Protein AF-A0A2I0JXP6-F1 (afdb_monomer)

Radius of gyration: 35.76 Å; Cα contacts (8 Å, |Δi|>4): 12; chains: 1; bounding box: 42×27×120 Å

pLDDT: mean 72.9, std 16.71, range [39.75, 96.38]

Sec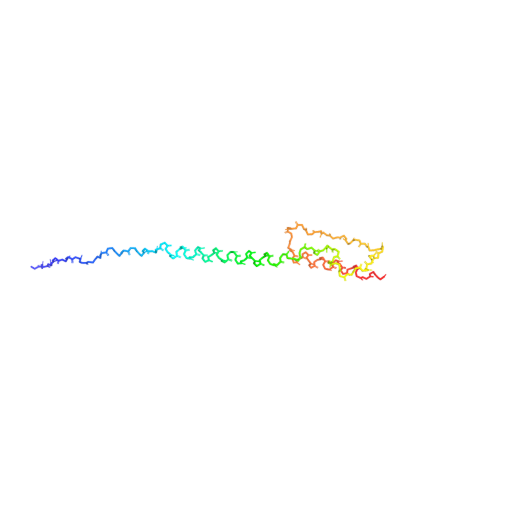ondary structure (DSSP, 8-state):
------------PPPPP----HHHHHHHHHHHHHHHHHHHHHHHHHGGG----GGGG-S-TT-PPPTT-PPP--PPP-SSS-HHHHHHHHHHHHHTTTT--

Mean predicted aligned error: 19.57 Å

Structure (mmCIF, N/CA/C/O backbone):
data_AF-A0A2I0JXP6-F1
#
_entry.id   AF-A0A2I0JXP6-F1
#
loop_
_atom_site.group_PDB
_atom_site.id
_atom_site.type_symbol
_atom_site.label_atom_id
_atom_site.label_alt_id
_atom_site.label_comp_id
_atom_site.label_asym_id
_atom_site.label_entity_id
_atom_site.label_seq_id
_atom_site.pdbx_PDB_ins_code
_atom_site.Cartn_x
_atom_site.Cartn_y
_atom_site.Cartn_z
_atom_site.occupancy
_atom_site.B_iso_or_equiv
_atom_site.auth_seq_id
_atom_site.auth_comp_id
_atom_site.auth_asym_id
_atom_site.auth_atom_id
_atom_site.pdbx_PDB_model_num
ATOM 1 N N . MET A 1 1 ? -2.721 -17.066 95.568 1.00 41.84 1 MET A N 1
ATOM 2 C CA . MET A 1 1 ? -2.455 -16.136 94.442 1.00 41.84 1 MET A CA 1
ATOM 3 C C . MET A 1 1 ? -2.053 -16.946 93.219 1.00 41.84 1 MET A C 1
ATOM 5 O O . MET A 1 1 ? -1.427 -17.975 93.465 1.00 41.84 1 MET A O 1
ATOM 9 N N . PRO A 1 2 ? -2.318 -16.518 91.963 1.00 48.78 2 PRO A N 1
ATOM 10 C CA . PRO A 1 2 ? -3.072 -15.344 91.445 1.00 48.78 2 PRO A CA 1
ATOM 11 C C . PRO A 1 2 ? -4.422 -15.772 90.783 1.00 48.78 2 PRO A C 1
ATOM 13 O O . PRO A 1 2 ? -4.607 -16.955 90.535 1.00 48.78 2 PRO A O 1
ATOM 16 N N . ILE A 1 3 ? -5.521 -15.000 90.724 1.00 44.38 3 ILE A N 1
ATOM 17 C CA . ILE A 1 3 ? -5.914 -13.783 89.958 1.00 44.38 3 ILE A CA 1
ATOM 18 C C . ILE A 1 3 ? -5.784 -13.915 88.428 1.00 44.38 3 ILE A C 1
ATOM 20 O O . ILE A 1 3 ? -4.661 -13.967 87.936 1.00 44.38 3 ILE A O 1
ATOM 24 N N . SER A 1 4 ? -6.910 -13.862 87.689 1.00 42.88 4 SER A N 1
ATOM 25 C CA . SER A 1 4 ? -7.144 -12.926 86.560 1.00 42.88 4 SER A CA 1
ATOM 26 C C . SER A 1 4 ? -8.588 -12.975 86.020 1.00 42.88 4 SER A C 1
ATOM 28 O O . SER A 1 4 ? -9.252 -14.005 86.052 1.00 42.88 4 SER A O 1
ATOM 30 N N . GLU A 1 5 ? -9.037 -11.796 85.598 1.00 54.06 5 GLU A N 1
ATOM 31 C CA . GLU A 1 5 ? -10.389 -11.266 85.377 1.00 54.06 5 GLU A CA 1
ATOM 32 C C . GLU A 1 5 ? -11.094 -11.630 84.047 1.00 54.06 5 GLU A C 1
ATOM 34 O O . GLU A 1 5 ? -10.482 -12.225 83.158 1.00 54.06 5 GLU A O 1
ATOM 39 N N . PRO A 1 6 ? -12.384 -11.241 83.891 1.00 55.38 6 PRO A N 1
ATOM 40 C CA . PRO A 1 6 ? -13.164 -11.421 82.670 1.00 55.38 6 PRO A CA 1
ATOM 41 C C . PRO A 1 6 ? -12.810 -10.356 81.621 1.00 55.38 6 PRO A C 1
ATOM 43 O O . PRO A 1 6 ? -12.959 -9.160 81.850 1.00 55.38 6 PRO A O 1
ATOM 46 N N . GLY A 1 7 ? -12.392 -10.791 80.434 1.00 40.22 7 GLY A N 1
ATOM 47 C CA . GLY A 1 7 ? -12.237 -9.923 79.270 1.00 40.22 7 GLY A CA 1
ATOM 48 C C . GLY A 1 7 ? -13.343 -10.185 78.257 1.00 40.22 7 GLY A C 1
ATOM 49 O O . GLY A 1 7 ? -13.189 -11.044 77.392 1.00 40.22 7 GLY A O 1
ATOM 50 N N . THR A 1 8 ? -14.451 -9.447 78.341 1.00 50.16 8 THR A N 1
ATOM 51 C CA . THR A 1 8 ? -15.360 -9.295 77.198 1.00 50.16 8 THR A CA 1
ATOM 52 C C . THR A 1 8 ? -14.570 -8.623 76.082 1.00 50.16 8 THR A C 1
ATOM 54 O O . THR A 1 8 ? -14.242 -7.439 76.165 1.00 50.16 8 THR A O 1
ATOM 57 N N . LEU A 1 9 ? -14.234 -9.392 75.048 1.00 39.75 9 LEU A N 1
ATOM 58 C CA . LEU A 1 9 ? -13.643 -8.880 73.821 1.00 39.75 9 LEU A CA 1
ATOM 59 C C . LEU A 1 9 ? -14.737 -8.114 73.070 1.00 39.75 9 LEU A C 1
ATOM 61 O O . LEU A 1 9 ? -15.512 -8.672 72.298 1.00 39.75 9 LEU A O 1
ATOM 65 N N . THR A 1 10 ? -14.839 -6.820 73.363 1.00 50.88 10 THR A N 1
ATOM 66 C CA . THR A 1 10 ? -15.459 -5.862 72.452 1.00 50.88 10 THR A CA 1
ATOM 67 C C . THR A 1 10 ? -14.718 -5.921 71.118 1.00 50.88 10 THR A C 1
ATOM 69 O O . THR A 1 10 ? -13.495 -6.063 71.106 1.00 50.88 10 THR A O 1
ATOM 72 N N . HIS A 1 11 ? -15.467 -5.675 70.037 1.00 53.16 11 HIS A N 1
ATOM 73 C CA . HIS A 1 11 ? -15.005 -5.366 68.678 1.00 53.16 11 HIS A CA 1
ATOM 74 C C . HIS A 1 11 ? -14.918 -6.624 67.790 1.00 53.16 11 HIS A C 1
ATOM 76 O O . HIS A 1 11 ? -14.097 -7.500 68.007 1.00 53.16 11 HIS A O 1
ATOM 82 N N . ILE A 1 12 ? -15.750 -6.802 66.761 1.00 43.19 12 ILE A N 1
ATOM 83 C CA . ILE A 1 12 ? -16.030 -5.875 65.656 1.00 43.19 12 ILE A CA 1
ATOM 84 C C . ILE A 1 12 ? -17.411 -6.219 65.066 1.00 43.19 12 ILE A C 1
ATOM 86 O O . ILE A 1 12 ? -17.675 -7.376 64.741 1.00 43.19 12 ILE A O 1
ATOM 90 N N . ALA A 1 13 ? -18.285 -5.221 64.898 1.00 57.06 13 ALA A N 1
ATOM 91 C CA . ALA A 1 13 ? -19.447 -5.352 64.020 1.00 57.06 13 ALA A CA 1
ATOM 92 C C . ALA A 1 13 ? -18.946 -5.583 62.583 1.00 57.06 13 ALA A C 1
ATOM 94 O O . ALA A 1 13 ? -18.034 -4.863 62.171 1.00 57.06 13 ALA A O 1
ATOM 95 N N . PRO A 1 14 ? -19.488 -6.542 61.810 1.00 56.78 14 PRO A N 1
ATOM 96 C CA . PRO A 1 14 ? -19.069 -6.723 60.427 1.00 56.78 14 PRO A CA 1
ATOM 97 C C . PRO A 1 14 ? -19.264 -5.399 59.687 1.00 56.78 14 PRO A C 1
ATOM 99 O O . PRO A 1 14 ? -20.379 -4.883 59.603 1.00 56.78 14 PRO A O 1
ATOM 102 N N . ALA A 1 15 ? -18.158 -4.826 59.209 1.00 56.69 15 ALA A N 1
ATOM 103 C CA . ALA A 1 15 ? -18.203 -3.674 58.332 1.00 56.69 15 ALA A CA 1
ATOM 104 C C . ALA A 1 15 ? -19.096 -4.050 57.146 1.00 56.69 15 ALA A C 1
ATOM 106 O O . ALA A 1 15 ? -18.825 -5.028 56.445 1.00 56.69 15 ALA A O 1
ATOM 107 N N . ALA A 1 16 ? -20.197 -3.317 56.986 1.00 59.19 16 ALA A N 1
ATOM 108 C CA . ALA A 1 16 ? -21.074 -3.466 55.842 1.00 59.19 16 ALA A CA 1
ATOM 109 C C . ALA A 1 16 ? -20.229 -3.365 54.565 1.00 59.19 16 ALA A C 1
ATOM 111 O O . ALA A 1 16 ? -19.410 -2.451 54.433 1.00 59.19 16 ALA A O 1
ATOM 112 N N . LEU A 1 17 ? -20.414 -4.326 53.653 1.00 57.69 17 LEU A N 1
ATOM 113 C CA . LEU A 1 17 ? -19.853 -4.255 52.308 1.00 57.69 17 LEU A CA 1
ATOM 114 C C . LEU A 1 17 ? -20.191 -2.875 51.720 1.00 57.69 17 LEU A C 1
ATOM 116 O O . LEU A 1 17 ? -21.356 -2.475 51.804 1.00 57.69 17 LEU A O 1
ATOM 120 N N . PRO A 1 18 ? -19.236 -2.153 51.109 1.00 57.78 18 PRO A N 1
ATOM 121 C CA . PRO A 1 18 ? -19.585 -0.998 50.308 1.00 57.78 18 PRO A CA 1
ATOM 122 C C . PRO A 1 18 ? -20.433 -1.504 49.144 1.00 57.78 18 PRO A C 1
ATOM 124 O O . PRO A 1 18 ? -19.936 -2.145 48.219 1.00 57.78 18 PRO A O 1
ATOM 127 N N . THR A 1 19 ? -21.736 -1.256 49.224 1.00 48.25 19 THR A N 1
ATOM 128 C CA . THR A 1 19 ? -22.652 -1.413 48.105 1.00 48.25 19 THR A CA 1
ATOM 129 C C . THR A 1 19 ? -22.225 -0.390 47.058 1.00 48.25 19 THR A C 1
ATOM 131 O O . THR A 1 19 ? -22.629 0.774 47.121 1.00 48.25 19 THR A O 1
ATOM 134 N N . ASN A 1 20 ? -21.369 -0.786 46.114 1.00 61.22 20 ASN A N 1
ATOM 135 C CA . ASN A 1 20 ? -21.215 -0.020 44.889 1.00 61.22 20 ASN A CA 1
ATOM 136 C C . ASN A 1 20 ? -22.583 -0.054 44.205 1.00 61.22 20 ASN A C 1
ATOM 138 O O . ASN A 1 20 ? -23.082 -1.088 43.765 1.00 61.22 20 ASN A O 1
ATOM 142 N N . SER A 1 21 ? -23.268 1.077 44.285 1.00 56.91 21 SER A N 1
ATOM 143 C CA . SER A 1 21 ? -24.653 1.188 43.863 1.00 56.91 21 SER A CA 1
ATOM 144 C C . SER A 1 21 ? -24.732 0.988 42.341 1.00 56.91 21 SER A C 1
ATOM 146 O O . SER A 1 21 ? -23.838 1.458 41.635 1.00 56.91 21 SER A O 1
ATOM 148 N N . PRO A 1 22 ? -25.799 0.360 41.806 1.00 57.59 22 PRO A N 1
ATOM 149 C CA . PRO A 1 22 ? -25.984 0.147 40.362 1.00 57.59 22 PRO A CA 1
ATOM 150 C C . PRO A 1 22 ? -25.877 1.430 39.523 1.00 57.59 22 PRO A C 1
ATOM 152 O O . PRO A 1 22 ? -25.551 1.368 38.343 1.00 57.59 22 PRO A O 1
ATOM 155 N N . LEU A 1 23 ? -26.098 2.583 40.160 1.00 54.28 23 LEU A N 1
ATOM 156 C CA . LEU A 1 23 ? -26.071 3.915 39.570 1.00 54.28 23 LEU A CA 1
ATOM 157 C C . LEU A 1 23 ? -24.720 4.281 38.927 1.00 54.28 23 LEU A C 1
ATOM 159 O O . LEU A 1 23 ? -24.712 4.865 37.850 1.00 54.28 23 LEU A O 1
ATOM 163 N N . GLU A 1 24 ? -23.580 3.917 39.531 1.00 54.66 24 GLU A N 1
ATOM 164 C CA . GLU A 1 24 ? -22.263 4.206 38.930 1.00 54.66 24 GLU A CA 1
ATOM 165 C C . GLU A 1 24 ? -22.005 3.345 37.683 1.00 54.66 24 GLU A C 1
ATOM 167 O O . GLU A 1 24 ? -21.495 3.843 36.6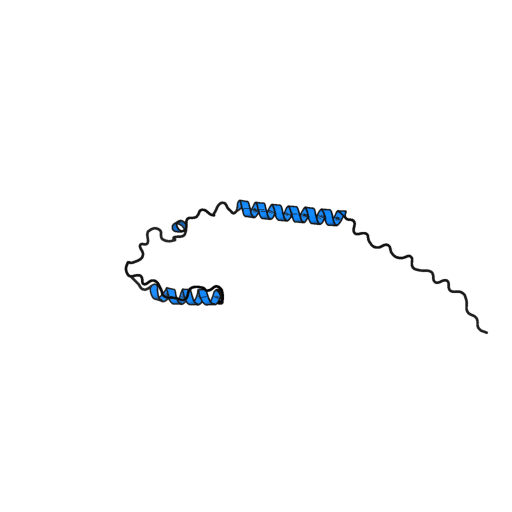78 1.00 54.66 24 GLU A O 1
ATOM 172 N N . ALA A 1 25 ? -22.420 2.073 37.706 1.00 60.97 25 ALA A N 1
ATOM 173 C CA . ALA A 1 25 ? -22.298 1.175 36.558 1.00 60.97 25 ALA A CA 1
ATOM 174 C C . ALA A 1 25 ? -23.211 1.608 35.399 1.00 60.97 25 ALA A C 1
ATOM 176 O O . ALA A 1 25 ? -22.779 1.601 34.249 1.00 60.97 25 ALA A O 1
ATOM 177 N N . GLU A 1 26 ? -24.441 2.042 35.690 1.00 60.19 26 GLU A N 1
ATOM 178 C CA . GLU A 1 26 ? -25.368 2.591 34.690 1.00 60.19 26 GLU A CA 1
ATOM 179 C C . GLU A 1 26 ? -24.757 3.804 33.976 1.00 60.19 26 GLU A C 1
ATOM 181 O O . GLU A 1 26 ? -24.756 3.870 32.746 1.00 60.19 26 GLU A O 1
ATOM 186 N N . THR A 1 27 ? -24.131 4.713 34.732 1.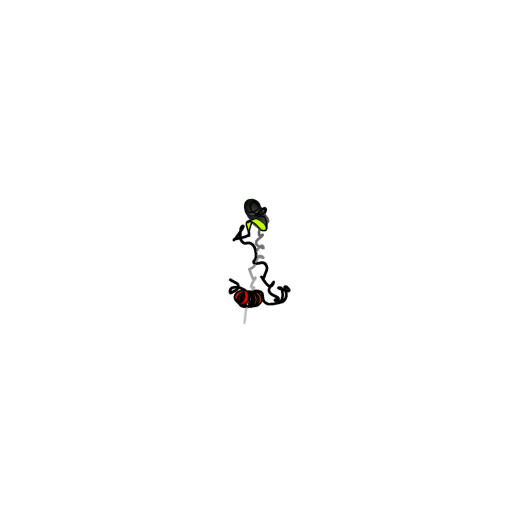00 77.50 27 THR A N 1
ATOM 187 C CA . THR A 1 27 ? -23.466 5.889 34.154 1.00 77.50 27 THR A CA 1
ATOM 188 C C . THR A 1 27 ? -22.212 5.550 33.342 1.00 77.50 27 THR A C 1
ATOM 190 O O . THR A 1 27 ? -21.966 6.205 32.329 1.00 77.50 27 THR A O 1
ATOM 193 N N . ASP A 1 28 ? -21.443 4.521 33.720 1.00 86.12 28 ASP A N 1
ATOM 194 C CA . ASP A 1 28 ? -20.309 4.029 32.920 1.00 86.12 28 ASP A CA 1
ATOM 195 C C . ASP A 1 28 ? -20.789 3.414 31.599 1.00 86.12 28 ASP A C 1
ATOM 197 O O . ASP A 1 28 ? -20.253 3.717 30.532 1.00 86.12 28 ASP A O 1
ATOM 201 N N . HIS A 1 29 ? -21.844 2.595 31.641 1.00 90.50 29 HIS A N 1
ATOM 202 C CA . HIS A 1 29 ? -22.426 1.989 30.445 1.00 90.50 29 HIS A CA 1
ATOM 203 C C . HIS A 1 29 ? -22.977 3.040 29.476 1.00 90.50 29 HIS A C 1
ATOM 205 O O . HIS A 1 29 ? -22.673 2.972 28.284 1.00 90.50 29 HIS A O 1
ATOM 211 N N . GLU A 1 30 ? -23.700 4.039 29.982 1.00 91.69 30 GLU A N 1
ATOM 212 C CA . GLU A 1 30 ? -24.212 5.180 29.215 1.00 91.69 30 GLU A CA 1
ATOM 213 C C . GLU A 1 30 ? -23.067 5.966 28.549 1.00 91.69 30 GLU A C 1
ATOM 215 O O . GLU A 1 30 ? -23.077 6.223 27.341 1.00 91.69 30 GLU A O 1
ATOM 220 N N . GLN A 1 31 ? -22.018 6.297 29.314 1.00 93.38 31 GLN A N 1
ATOM 221 C CA . GLN A 1 31 ? -20.846 7.010 28.797 1.00 93.38 31 GLN A CA 1
ATOM 222 C C . GLN A 1 31 ? -20.098 6.199 27.734 1.00 93.38 31 GLN A C 1
ATOM 224 O O . GLN A 1 31 ? -19.661 6.747 26.716 1.00 93.38 31 GLN A O 1
ATOM 229 N N . ARG A 1 32 ? -19.967 4.886 27.935 1.00 94.31 32 ARG A N 1
ATOM 230 C CA . ARG A 1 32 ? -19.342 3.976 26.969 1.00 94.31 32 ARG A CA 1
ATOM 231 C C . ARG A 1 32 ? -20.156 3.861 25.689 1.00 94.31 32 ARG A C 1
ATOM 233 O O . ARG A 1 32 ? -19.560 3.877 24.613 1.00 94.31 32 ARG A O 1
ATOM 240 N N . PHE A 1 33 ? -21.482 3.784 25.785 1.00 96.38 33 PHE A N 1
ATOM 241 C CA . PHE A 1 33 ? -22.357 3.732 24.615 1.00 96.38 33 PHE A CA 1
ATOM 242 C C . PHE A 1 33 ? -22.272 5.029 23.810 1.00 96.38 33 PHE A C 1
ATOM 244 O O . PHE A 1 33 ? -22.022 4.991 22.607 1.00 96.38 33 PHE A O 1
ATOM 251 N N . LYS A 1 34 ? -22.325 6.180 24.489 1.00 96.12 34 LYS A N 1
ATOM 252 C CA . LYS A 1 34 ? -22.161 7.501 23.869 1.00 96.12 34 LYS A CA 1
ATOM 253 C C . LYS A 1 34 ? -20.828 7.641 23.126 1.00 96.12 34 LYS A C 1
ATOM 255 O O . LYS A 1 34 ? -20.792 8.158 22.012 1.00 96.12 34 LYS A O 1
ATOM 260 N N . LYS A 1 35 ? -19.734 7.130 23.703 1.00 96.31 35 LYS A N 1
ATOM 261 C CA . LYS A 1 35 ? -18.415 7.113 23.049 1.00 96.31 35 LYS A CA 1
ATOM 262 C C . LYS A 1 35 ? -18.406 6.245 21.788 1.00 96.31 35 LYS A C 1
ATOM 264 O O . LYS A 1 35 ? -17.794 6.624 20.793 1.00 96.31 35 LYS A O 1
ATOM 269 N N . ILE A 1 36 ? -19.070 5.090 21.817 1.00 96.00 36 ILE A N 1
ATOM 270 C CA . ILE A 1 36 ? -19.190 4.212 20.645 1.00 96.00 36 ILE A CA 1
ATOM 271 C C . ILE A 1 36 ? -20.002 4.902 19.544 1.00 96.00 36 ILE A C 1
ATOM 273 O O . ILE A 1 36 ? -19.574 4.899 18.393 1.00 96.00 36 ILE A O 1
ATOM 277 N N . GLU A 1 37 ? -21.121 5.546 19.879 1.00 95.81 37 GLU A N 1
ATOM 278 C CA . GLU A 1 37 ? -21.925 6.302 18.911 1.00 95.81 37 GLU A CA 1
ATOM 279 C C . GLU A 1 37 ? -21.141 7.445 18.258 1.00 95.81 37 GLU A C 1
ATOM 281 O O . GLU A 1 37 ? -21.263 7.674 17.054 1.00 95.81 37 GLU A O 1
ATOM 286 N N . GLU A 1 38 ? -20.322 8.156 19.034 1.00 95.00 38 GLU A N 1
ATOM 287 C CA . GLU A 1 38 ? -19.465 9.227 18.524 1.00 95.00 38 GLU A CA 1
ATOM 288 C C . GLU A 1 38 ? -18.411 8.688 17.547 1.00 95.00 38 GLU A C 1
ATOM 290 O O . GLU A 1 38 ? -18.220 9.254 16.470 1.00 95.00 38 GLU A O 1
ATOM 295 N N . ILE A 1 39 ? -17.796 7.543 17.864 1.00 93.38 39 ILE A N 1
ATOM 296 C CA . ILE A 1 39 ? -16.851 6.862 16.969 1.00 93.38 39 ILE A CA 1
ATOM 297 C C . ILE A 1 39 ? -17.551 6.422 15.679 1.00 93.38 39 ILE A C 1
ATOM 299 O O . ILE A 1 39 ? -17.028 6.669 14.596 1.00 93.38 39 ILE A O 1
ATOM 303 N N . VAL A 1 40 ? -18.740 5.815 15.760 1.00 92.88 40 VAL A N 1
ATOM 304 C CA . VAL A 1 40 ? -19.497 5.384 14.572 1.00 92.88 40 VAL A CA 1
ATOM 305 C C . VAL A 1 40 ? -19.858 6.579 13.688 1.00 92.88 40 VAL A C 1
ATOM 307 O O . VAL A 1 40 ? -19.653 6.516 12.477 1.00 92.88 40 VAL A O 1
ATOM 310 N N . LYS A 1 41 ? -20.315 7.692 14.275 1.00 91.19 41 LYS A N 1
ATOM 311 C CA . LYS A 1 41 ? -20.599 8.933 13.535 1.00 91.19 41 LYS A CA 1
ATOM 312 C C . LYS A 1 41 ? -19.347 9.507 12.873 1.00 91.19 41 LYS A C 1
ATOM 314 O O . LYS A 1 41 ? -19.414 9.928 11.722 1.00 91.19 41 LYS A O 1
ATOM 319 N N . ALA A 1 42 ? -18.206 9.497 13.562 1.00 88.12 42 ALA A N 1
ATOM 320 C CA . ALA A 1 42 ? -16.937 9.960 13.003 1.00 88.12 42 ALA A CA 1
ATOM 321 C C . ALA A 1 42 ? -16.461 9.077 11.835 1.00 88.12 42 ALA A C 1
ATOM 323 O O . ALA A 1 42 ? -15.996 9.597 10.821 1.00 88.12 42 ALA A O 1
ATOM 324 N N . LEU A 1 43 ? -16.623 7.754 11.948 1.00 85.50 43 LEU A N 1
ATOM 325 C CA . LEU A 1 43 ? -16.306 6.807 10.876 1.00 85.50 43 LEU A CA 1
ATOM 326 C C . LEU A 1 43 ? -17.219 7.009 9.659 1.00 85.50 43 LEU A C 1
ATOM 328 O O . LEU A 1 43 ? -16.727 7.072 8.537 1.00 85.50 43 LEU A O 1
ATOM 332 N N . GLN A 1 44 ? -18.524 7.198 9.874 1.00 82.88 44 GLN A N 1
ATOM 333 C CA . GLN A 1 44 ? -19.489 7.470 8.802 1.00 82.88 44 GLN A CA 1
ATOM 334 C C . GLN A 1 44 ? -19.252 8.825 8.118 1.00 82.88 44 GLN A C 1
ATOM 336 O O . GLN A 1 44 ? -19.429 8.943 6.908 1.00 8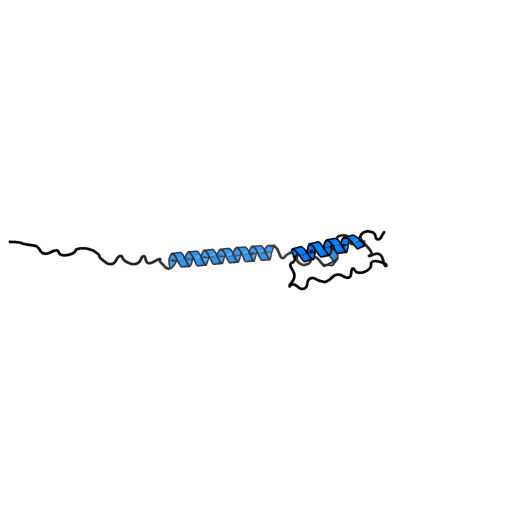2.88 44 GLN A O 1
ATOM 341 N N . ALA A 1 45 ? -18.807 9.846 8.857 1.00 78.31 45 ALA A N 1
ATOM 342 C CA . ALA A 1 45 ? -18.467 11.151 8.287 1.00 78.31 45 ALA A CA 1
ATOM 343 C C . ALA A 1 45 ? -17.228 11.102 7.363 1.00 78.31 45 ALA A C 1
ATOM 345 O O . ALA A 1 45 ? -17.099 11.930 6.458 1.00 78.31 45 ALA A O 1
ATOM 346 N N . GLY A 1 46 ? -16.325 10.134 7.567 1.00 66.06 46 GLY A N 1
ATOM 347 C CA . GLY A 1 46 ? -15.113 9.930 6.763 1.00 66.06 46 GLY A CA 1
ATOM 348 C C . GLY A 1 46 ? -15.298 9.081 5.496 1.00 66.06 46 GLY A C 1
ATOM 349 O O . GLY A 1 46 ? -14.409 9.071 4.643 1.00 66.06 46 GLY A O 1
ATOM 350 N N . ASP A 1 47 ? -16.447 8.422 5.338 1.00 58.78 47 ASP A N 1
ATOM 351 C CA . ASP A 1 47 ? -16.750 7.452 4.267 1.00 58.78 47 ASP A CA 1
ATOM 352 C C . ASP A 1 47 ? -17.311 8.117 2.981 1.00 58.78 47 ASP A C 1
ATOM 354 O O . ASP A 1 47 ? -17.857 7.495 2.079 1.00 58.78 47 ASP A O 1
ATOM 358 N N . SER A 1 48 ? -17.173 9.438 2.832 1.00 59.06 48 SER A N 1
ATOM 359 C CA . SER A 1 48 ? -17.511 10.110 1.561 1.00 59.06 48 SER A CA 1
ATOM 360 C C . SER A 1 48 ? -16.435 9.934 0.479 1.00 59.06 48 SER A C 1
ATOM 362 O O . SER A 1 48 ? -16.625 10.341 -0.666 1.00 59.06 48 SER A O 1
ATOM 364 N N . ARG A 1 49 ? -15.284 9.337 0.823 1.00 59.69 49 ARG A N 1
ATOM 365 C CA . ARG A 1 49 ? -14.088 9.258 -0.036 1.00 59.69 49 ARG A CA 1
ATOM 366 C C . ARG A 1 49 ? -13.877 7.898 -0.701 1.00 59.69 49 ARG A C 1
ATOM 368 O O . ARG A 1 49 ? -12.753 7.581 -1.084 1.00 59.69 49 ARG A O 1
ATOM 375 N N . HIS A 1 50 ? -14.905 7.061 -0.796 1.00 58.69 50 HIS A N 1
ATOM 376 C CA . HIS A 1 50 ? -14.750 5.682 -1.284 1.00 58.69 50 HIS A CA 1
ATOM 377 C C . HIS A 1 50 ? -15.273 5.452 -2.703 1.00 58.69 50 HIS A C 1
ATOM 379 O O . HIS A 1 50 ? -15.444 4.311 -3.114 1.00 58.69 50 HIS A O 1
ATOM 385 N N . ASN A 1 51 ? -15.432 6.518 -3.491 1.00 63.09 51 ASN A N 1
ATOM 386 C CA . ASN A 1 51 ? -15.598 6.386 -4.939 1.00 63.09 51 ASN A CA 1
ATOM 387 C C . ASN A 1 51 ? -14.446 7.020 -5.725 1.00 63.09 51 ASN A C 1
ATOM 389 O O . ASN A 1 51 ? -14.649 7.562 -6.805 1.00 63.09 51 ASN A O 1
ATOM 393 N N . THR A 1 52 ? -13.236 6.993 -5.168 1.00 63.69 52 THR A N 1
ATOM 394 C CA . THR A 1 52 ? -12.030 7.241 -5.961 1.00 63.69 52 THR A CA 1
ATOM 395 C C . THR A 1 52 ? -11.830 5.986 -6.800 1.00 63.69 52 THR A C 1
ATOM 397 O O . THR A 1 52 ? -11.469 4.932 -6.269 1.00 63.69 52 THR A O 1
ATOM 400 N N . SER A 1 53 ? -12.160 6.065 -8.088 1.00 71.38 53 SER A N 1
ATOM 401 C CA . SER A 1 53 ? -11.926 4.977 -9.032 1.00 71.38 53 SER A CA 1
ATOM 402 C C . SER A 1 53 ? -10.453 4.578 -8.961 1.00 71.38 53 SER A C 1
ATOM 404 O O . SER A 1 53 ? -9.590 5.422 -8.732 1.00 71.38 53 SER A O 1
ATOM 406 N N . TYR A 1 54 ? -10.121 3.307 -9.202 1.00 63.09 54 TYR A N 1
ATOM 407 C CA . TYR A 1 54 ? -8.718 2.895 -9.351 1.00 63.09 54 TYR A CA 1
ATOM 408 C C . TYR A 1 54 ? -7.965 3.791 -10.354 1.00 63.09 54 TYR A C 1
ATOM 410 O O . TYR A 1 54 ? -6.782 4.068 -10.183 1.00 63.09 54 TYR A O 1
ATOM 418 N N . LEU A 1 55 ? -8.682 4.301 -11.359 1.00 67.12 55 LEU A N 1
ATOM 419 C CA . LEU A 1 55 ? -8.163 5.233 -12.355 1.00 67.12 55 LEU A CA 1
ATOM 420 C C . LEU A 1 55 ? -7.803 6.609 -11.772 1.00 67.12 55 LEU A C 1
ATOM 422 O O . LEU A 1 55 ? -6.852 7.220 -12.242 1.00 67.12 55 LEU A O 1
ATOM 426 N N . ASP A 1 56 ? -8.488 7.065 -10.723 1.00 71.38 56 ASP A N 1
ATOM 427 C CA . ASP A 1 56 ? -8.200 8.333 -10.038 1.00 71.38 56 ASP A CA 1
ATOM 428 C C . ASP A 1 56 ? -6.962 8.229 -9.126 1.00 71.38 56 ASP A C 1
ATOM 430 O O . ASP A 1 56 ? -6.419 9.238 -8.678 1.00 71.38 56 ASP A O 1
ATOM 434 N N . LEU A 1 57 ? -6.498 7.004 -8.844 1.00 70.50 57 LEU A N 1
ATOM 435 C CA . LEU A 1 57 ? -5.241 6.744 -8.136 1.00 70.50 57 LEU A CA 1
ATOM 436 C C . LEU A 1 57 ? -4.026 6.754 -9.075 1.00 70.50 57 LEU A C 1
ATOM 438 O O . LEU A 1 57 ? -2.890 6.680 -8.597 1.00 70.50 57 LEU A O 1
ATOM 442 N N . ASN A 1 58 ? -4.232 6.836 -10.395 1.00 69.25 58 ASN A N 1
ATOM 443 C CA . ASN A 1 58 ? -3.124 6.946 -11.334 1.00 69.25 58 ASN A CA 1
ATOM 444 C C . ASN A 1 58 ? -2.480 8.329 -11.212 1.00 69.25 58 ASN A C 1
ATOM 446 O O . ASN A 1 58 ? -3.046 9.339 -11.618 1.00 69.25 58 ASN A O 1
ATOM 450 N N . LEU A 1 59 ? -1.241 8.358 -10.718 1.00 74.94 59 LEU A N 1
ATOM 451 C CA . LEU A 1 59 ? -0.422 9.572 -10.646 1.00 74.94 59 LEU A CA 1
ATOM 452 C C . LEU A 1 59 ? -0.088 10.146 -12.039 1.00 74.94 59 LEU A C 1
ATOM 454 O O . LEU A 1 59 ? 0.274 11.313 -12.156 1.00 74.94 59 LEU A O 1
ATOM 458 N N . PHE A 1 60 ? -0.233 9.330 -13.089 1.00 67.44 60 PHE A N 1
ATOM 459 C CA . PHE A 1 60 ? 0.045 9.691 -14.475 1.00 67.44 60 PHE A CA 1
ATOM 460 C C . PHE A 1 60 ? -1.099 9.238 -15.400 1.00 6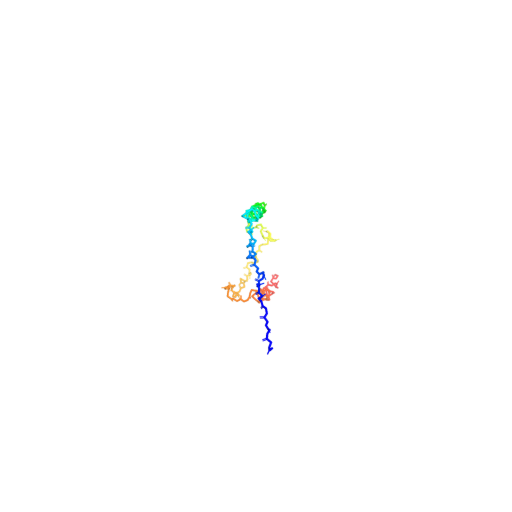7.44 60 PHE A C 1
ATOM 462 O O . PHE A 1 60 ? -1.022 8.151 -15.974 1.00 67.44 60 PHE A O 1
ATOM 469 N N . PRO A 1 61 ? -2.170 10.038 -15.547 1.00 65.94 61 PRO A N 1
ATOM 470 C CA . PRO A 1 61 ? -3.330 9.670 -16.366 1.00 65.94 61 PRO A CA 1
ATOM 471 C C . PRO A 1 61 ? -2.991 9.495 -17.856 1.00 65.94 61 PRO A C 1
ATOM 473 O O . PRO A 1 61 ? -3.620 8.680 -18.525 1.00 65.94 61 PRO A O 1
ATOM 476 N N . ASP A 1 62 ? -1.950 10.180 -18.342 1.00 69.00 62 ASP A N 1
ATOM 477 C CA . ASP A 1 62 ? -1.536 10.170 -19.754 1.00 69.00 62 ASP A CA 1
ATOM 478 C C . ASP A 1 62 ? -0.292 9.307 -20.030 1.00 69.00 62 ASP A C 1
ATOM 480 O O . ASP A 1 62 ? 0.242 9.302 -21.141 1.00 69.00 62 ASP A O 1
ATOM 484 N N . MET A 1 63 ? 0.210 8.568 -19.033 1.00 67.00 63 MET A N 1
ATOM 485 C CA . MET A 1 63 ? 1.380 7.714 -19.231 1.00 67.00 63 MET A CA 1
ATOM 486 C C . MET A 1 63 ? 0.949 6.395 -19.870 1.00 67.00 63 MET A C 1
ATOM 488 O O . MET A 1 63 ? 0.515 5.457 -19.202 1.00 67.00 63 MET A O 1
ATOM 492 N N . SER A 1 64 ? 1.098 6.302 -21.191 1.00 67.38 64 SER A N 1
ATOM 493 C CA . SER A 1 64 ? 1.079 5.010 -21.868 1.00 67.38 64 SER A CA 1
ATOM 494 C C . SER A 1 64 ? 2.272 4.195 -21.382 1.00 67.38 64 SER A C 1
ATOM 496 O O . SER A 1 64 ? 3.414 4.632 -21.542 1.00 67.38 64 SER A O 1
ATOM 498 N N . LEU A 1 65 ? 2.025 3.011 -20.818 1.00 69.44 65 LEU A N 1
ATOM 499 C CA . LEU A 1 65 ? 3.098 2.059 -20.552 1.00 69.44 65 LEU A CA 1
ATOM 500 C C . LEU A 1 65 ? 3.865 1.822 -21.868 1.00 69.44 65 LEU A C 1
ATOM 502 O O . LEU A 1 65 ? 3.230 1.448 -22.862 1.00 69.44 65 LEU A O 1
ATOM 506 N N . PRO A 1 66 ? 5.198 2.011 -21.909 1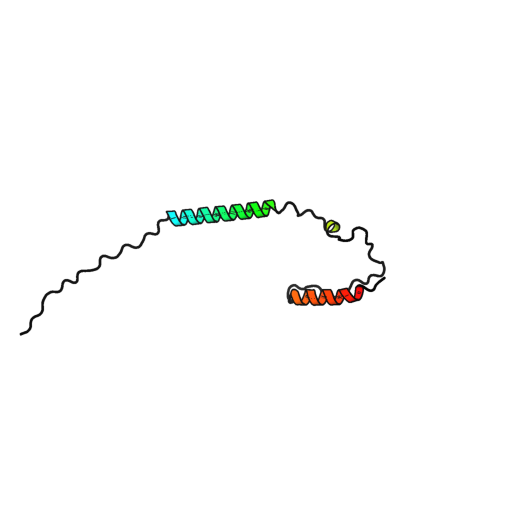.00 71.81 66 PRO A N 1
ATOM 507 C CA . PRO A 1 66 ? 5.989 1.621 -23.063 1.00 71.81 66 PRO A CA 1
ATOM 508 C C . PRO A 1 66 ? 5.662 0.181 -23.460 1.00 71.81 66 PRO A C 1
ATOM 510 O O . PRO A 1 66 ? 5.641 -0.717 -22.618 1.00 71.81 66 PRO A O 1
ATOM 513 N N . SER A 1 67 ? 5.442 -0.067 -24.753 1.00 68.69 67 SER A N 1
ATOM 514 C CA . SER A 1 67 ? 5.031 -1.383 -25.276 1.00 68.69 67 SER A CA 1
ATOM 515 C C . SER A 1 67 ? 6.032 -2.512 -24.993 1.00 68.69 67 SER A C 1
ATOM 517 O O . SER A 1 67 ? 5.710 -3.687 -25.154 1.00 68.69 67 SER A O 1
ATOM 519 N N . LYS A 1 68 ? 7.247 -2.156 -24.561 1.00 73.06 68 LYS A N 1
ATOM 520 C CA . LYS A 1 68 ? 8.341 -3.061 -24.201 1.00 73.06 68 LYS A CA 1
ATOM 521 C C . LYS A 1 68 ? 8.529 -3.224 -22.690 1.00 73.06 68 LYS A C 1
ATOM 523 O O . LYS A 1 68 ? 9.483 -3.899 -22.299 1.00 73.06 68 LYS A O 1
ATOM 528 N N . ILE A 1 69 ? 7.674 -2.633 -21.843 1.00 70.69 69 ILE A N 1
ATOM 529 C CA . ILE A 1 69 ? 7.754 -2.877 -20.401 1.00 70.69 69 ILE A CA 1
ATOM 530 C C . ILE A 1 69 ? 7.556 -4.368 -20.159 1.00 70.69 69 ILE A C 1
ATOM 532 O O . ILE A 1 69 ? 6.501 -4.952 -20.408 1.00 70.69 69 ILE A O 1
ATOM 536 N N . LYS A 1 70 ? 8.618 -4.992 -19.659 1.00 72.81 70 LYS A N 1
ATOM 537 C CA . LYS A 1 70 ? 8.539 -6.325 -19.092 1.00 72.81 70 LYS A CA 1
ATOM 538 C C . LYS A 1 70 ? 7.801 -6.192 -17.773 1.00 72.81 70 LYS A C 1
ATOM 540 O O . LYS A 1 70 ? 8.264 -5.469 -16.894 1.00 72.81 70 LYS A O 1
ATOM 545 N N . VAL A 1 71 ? 6.679 -6.896 -17.636 1.00 72.88 71 VAL A N 1
ATOM 546 C CA . VAL A 1 71 ? 6.044 -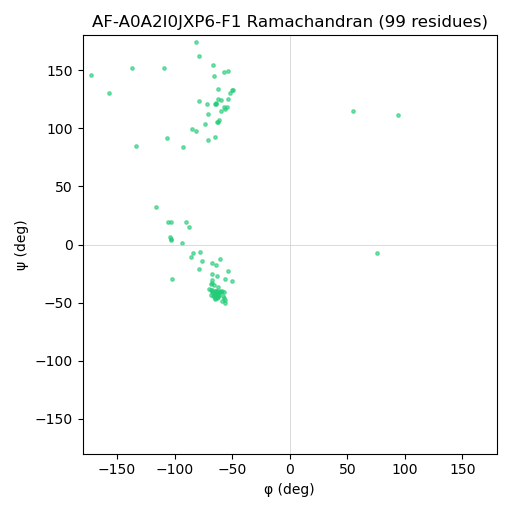7.074 -16.328 1.00 72.88 71 VAL A CA 1
ATOM 547 C C . VAL A 1 71 ? 7.091 -7.704 -15.410 1.00 72.88 71 VAL A C 1
ATOM 549 O O . VAL A 1 71 ? 7.582 -8.792 -15.729 1.00 72.88 71 VAL A O 1
ATOM 552 N N . PRO A 1 72 ? 7.485 -7.032 -14.317 1.00 73.44 72 PRO A N 1
ATOM 553 C CA . PRO A 1 72 ? 8.510 -7.565 -13.444 1.00 73.44 72 PRO A CA 1
ATOM 554 C C . PRO A 1 72 ? 8.043 -8.887 -12.837 1.00 73.44 72 PRO A C 1
ATOM 556 O O . PRO A 1 72 ? 6.986 -8.953 -12.210 1.00 73.44 72 PRO A O 1
ATOM 559 N N . ASP A 1 73 ? 8.840 -9.938 -13.006 1.00 76.50 73 ASP A N 1
ATOM 560 C CA . ASP A 1 73 ? 8.587 -11.221 -12.358 1.00 76.50 73 ASP A CA 1
ATOM 561 C C . ASP A 1 73 ? 9.185 -11.186 -10.947 1.00 76.50 73 ASP A C 1
ATOM 563 O O . ASP A 1 73 ? 10.401 -11.283 -10.747 1.00 76.50 73 ASP A O 1
ATOM 567 N N . PHE A 1 74 ? 8.349 -10.935 -9.945 1.00 83.12 74 PHE A N 1
ATOM 568 C CA . PHE A 1 74 ? 8.723 -11.034 -8.539 1.00 83.12 74 PHE A CA 1
ATOM 569 C C . PHE A 1 74 ? 7.613 -11.729 -7.757 1.00 83.12 74 PHE A C 1
ATOM 571 O O . PHE A 1 74 ? 6.429 -11.669 -8.094 1.00 83.12 74 PHE A O 1
ATOM 578 N N . LYS A 1 75 ? 8.011 -12.394 -6.671 1.00 85.69 75 LYS A N 1
ATOM 579 C CA . LYS A 1 75 ? 7.084 -13.104 -5.794 1.00 85.69 75 LYS A CA 1
ATOM 580 C C . LYS A 1 75 ? 6.066 -12.110 -5.224 1.00 85.69 75 LYS A C 1
ATOM 582 O O . LYS A 1 75 ? 6.470 -11.141 -4.588 1.00 85.69 75 LYS A O 1
ATOM 587 N N . LYS A 1 76 ? 4.766 -12.361 -5.418 1.00 89.94 76 LYS A N 1
ATOM 588 C CA . LYS A 1 76 ? 3.685 -11.586 -4.782 1.00 89.94 76 LYS A CA 1
ATOM 589 C C . LYS A 1 76 ? 3.677 -11.797 -3.269 1.00 89.94 76 LYS A C 1
ATOM 591 O O . LYS A 1 76 ? 4.132 -12.831 -2.776 1.00 89.94 76 LYS A O 1
ATOM 596 N N . TYR A 1 77 ? 3.154 -10.818 -2.535 1.00 93.25 77 TYR A N 1
ATOM 597 C CA . TYR A 1 77 ? 2.979 -10.958 -1.096 1.00 93.25 77 TYR A CA 1
ATOM 598 C C . TYR A 1 77 ? 1.972 -12.072 -0.801 1.00 93.25 77 TYR A C 1
ATOM 600 O O . TYR A 1 77 ? 0.829 -12.011 -1.245 1.00 93.25 77 TYR A O 1
ATOM 608 N N . ASP A 1 78 ? 2.410 -13.089 -0.065 1.00 93.44 78 ASP A N 1
ATOM 609 C CA . ASP A 1 78 ? 1.613 -14.275 0.268 1.00 93.44 78 ASP A CA 1
ATOM 610 C C . ASP A 1 78 ? 0.890 -14.157 1.620 1.00 93.44 78 ASP A C 1
ATOM 612 O O . ASP A 1 78 ? 0.235 -15.097 2.054 1.00 93.44 78 ASP A O 1
ATOM 616 N N . GLY A 1 79 ? 1.027 -13.020 2.311 1.00 95.25 79 GLY A N 1
ATOM 617 C CA . GLY A 1 79 ? 0.443 -12.801 3.637 1.00 95.25 79 GLY A CA 1
ATOM 618 C C . GLY A 1 79 ? 1.179 -13.498 4.784 1.00 95.25 79 GLY A C 1
ATOM 619 O O . GLY A 1 79 ? 0.868 -13.243 5.943 1.00 95.25 79 GLY A O 1
ATOM 620 N N . THR A 1 80 ? 2.166 -14.347 4.490 1.00 96.38 80 THR A N 1
ATOM 621 C CA . THR A 1 80 ? 2.893 -15.128 5.507 1.00 96.38 80 THR A CA 1
ATOM 622 C C . THR A 1 80 ? 4.268 -14.544 5.816 1.00 96.38 80 THR A C 1
ATOM 624 O O . THR A 1 80 ? 4.777 -14.663 6.929 1.00 96.38 80 THR A O 1
ATOM 627 N N . SER A 1 81 ? 4.877 -13.883 4.831 1.00 93.25 81 SER A N 1
ATOM 628 C CA . SER A 1 81 ? 6.186 -13.245 4.968 1.00 93.25 81 SER A CA 1
ATOM 629 C C . SER A 1 81 ? 6.118 -11.892 5.694 1.00 93.25 81 SER A C 1
ATOM 631 O O . SER A 1 81 ? 5.065 -11.265 5.813 1.00 93.25 81 SER A O 1
ATOM 633 N N . ASN A 1 82 ? 7.262 -11.406 6.190 1.00 95.81 82 ASN A N 1
ATOM 634 C CA . ASN A 1 82 ? 7.341 -10.098 6.845 1.00 95.81 82 ASN A CA 1
ATOM 635 C C . ASN A 1 82 ? 7.030 -8.958 5.842 1.00 95.81 82 ASN A C 1
ATOM 637 O O . ASN A 1 82 ? 7.792 -8.794 4.880 1.00 95.81 82 ASN A O 1
ATOM 641 N N . PRO A 1 83 ? 6.001 -8.116 6.085 1.00 94.94 83 PRO A N 1
ATOM 642 C CA . PRO A 1 83 ? 5.600 -7.065 5.147 1.00 94.94 83 PRO A CA 1
ATOM 643 C C . PRO A 1 83 ? 6.708 -6.050 4.842 1.00 94.94 83 PRO A C 1
ATOM 645 O O . PRO A 1 83 ? 6.906 -5.659 3.695 1.00 94.94 83 PRO A O 1
ATOM 648 N N . ARG A 1 84 ? 7.485 -5.639 5.856 1.00 95.69 84 ARG A N 1
ATOM 649 C CA . ARG A 1 84 ? 8.563 -4.647 5.683 1.00 95.69 84 ARG A CA 1
ATOM 650 C C . ARG A 1 84 ? 9.696 -5.193 4.826 1.00 95.69 84 ARG A C 1
ATOM 652 O O . ARG A 1 84 ? 10.276 -4.458 4.032 1.00 95.69 84 ARG A O 1
ATOM 659 N N . HIS A 1 85 ? 10.037 -6.467 5.006 1.00 95.75 85 HIS A N 1
ATOM 660 C CA . HIS A 1 85 ? 11.050 -7.115 4.181 1.00 95.75 85 HIS A CA 1
ATOM 661 C C . HIS A 1 85 ? 10.559 -7.276 2.738 1.00 95.75 85 HIS A C 1
ATOM 663 O O . HIS A 1 85 ? 11.296 -6.954 1.809 1.00 95.75 85 HIS A O 1
ATOM 669 N N . HIS A 1 86 ? 9.304 -7.697 2.560 1.00 94.38 86 HIS A N 1
ATOM 670 C CA . HIS A 1 86 ? 8.684 -7.829 1.245 1.00 94.38 86 HIS A CA 1
ATOM 671 C C . HIS A 1 86 ? 8.693 -6.506 0.464 1.00 94.38 86 HIS A C 1
ATOM 673 O O . HIS A 1 86 ? 9.121 -6.476 -0.686 1.00 94.38 86 HIS A O 1
ATOM 679 N N . LEU A 1 87 ? 8.318 -5.398 1.113 1.00 92.75 87 LEU A N 1
ATOM 680 C CA . LEU A 1 87 ? 8.330 -4.063 0.506 1.00 92.75 87 LEU A CA 1
ATOM 681 C C . LEU A 1 87 ? 9.735 -3.610 0.091 1.00 92.75 87 LEU A C 1
ATOM 683 O O . LEU A 1 87 ? 9.915 -3.124 -1.023 1.00 92.75 87 LEU A O 1
ATOM 687 N N . ARG A 1 88 ? 10.746 -3.806 0.950 1.00 93.19 88 ARG A N 1
ATOM 688 C CA . ARG A 1 88 ? 12.142 -3.476 0.604 1.00 93.19 88 ARG A CA 1
ATOM 689 C C . ARG A 1 88 ? 12.643 -4.284 -0.591 1.00 93.19 88 ARG A C 1
ATOM 691 O O . ARG A 1 88 ? 13.318 -3.739 -1.459 1.00 93.19 88 ARG A O 1
ATOM 698 N N . HIS A 1 89 ? 12.299 -5.569 -0.643 1.00 90.81 89 HIS A N 1
ATOM 699 C CA . HIS A 1 89 ? 12.651 -6.426 -1.769 1.00 90.81 89 HIS A CA 1
ATOM 700 C C . HIS A 1 89 ? 11.965 -5.970 -3.064 1.00 90.81 89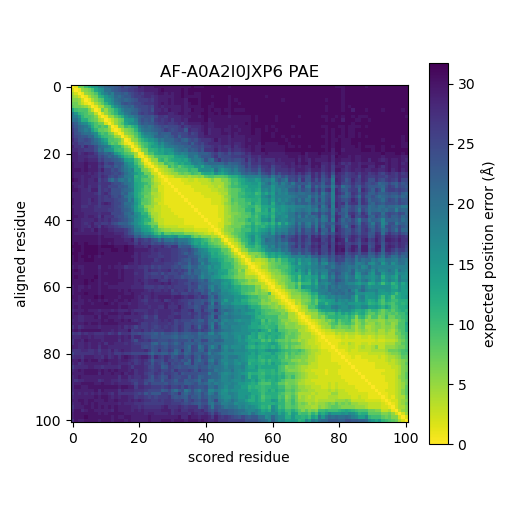 HIS A C 1
ATOM 702 O O . HIS A 1 89 ? 12.630 -5.829 -4.088 1.00 90.81 89 HIS A O 1
ATOM 708 N N . TYR A 1 90 ? 10.662 -5.683 -3.006 1.00 88.06 90 TYR A N 1
ATOM 709 C CA . TYR A 1 90 ? 9.897 -5.161 -4.137 1.00 88.06 90 TYR A CA 1
ATOM 710 C C . TYR A 1 90 ? 10.509 -3.870 -4.692 1.00 88.06 90 TYR A C 1
ATOM 712 O O . TYR A 1 90 ? 10.796 -3.799 -5.884 1.00 88.06 90 TYR A O 1
ATOM 720 N N . GLN A 1 91 ? 10.802 -2.890 -3.832 1.00 86.38 91 GLN A N 1
ATOM 721 C CA . GLN A 1 91 ? 11.426 -1.630 -4.240 1.00 86.38 91 GLN A CA 1
ATOM 722 C C . GLN A 1 91 ? 12.751 -1.862 -4.986 1.00 86.38 91 GLN A C 1
ATOM 724 O O . GLN A 1 91 ? 12.953 -1.319 -6.071 1.00 86.38 91 GLN A O 1
ATOM 729 N N . GLY A 1 92 ? 13.632 -2.713 -4.449 1.00 87.69 92 GLY A N 1
ATOM 730 C CA . GLY A 1 92 ? 14.904 -3.044 -5.097 1.00 87.69 92 GLY A CA 1
ATOM 731 C C . GLY A 1 92 ? 14.740 -3.737 -6.456 1.00 87.69 92 GLY A C 1
ATOM 732 O O . GLY A 1 92 ? 15.500 -3.459 -7.380 1.00 87.69 92 GLY A O 1
ATOM 733 N N . ARG A 1 93 ? 13.731 -4.608 -6.607 1.00 84.69 93 ARG A N 1
ATOM 734 C CA . ARG A 1 93 ? 13.412 -5.268 -7.887 1.00 84.69 93 ARG A CA 1
ATOM 735 C C . ARG A 1 93 ? 12.866 -4.281 -8.915 1.00 84.69 93 ARG A C 1
ATOM 737 O O . ARG A 1 93 ? 13.240 -4.371 -10.078 1.00 84.69 93 ARG A O 1
ATOM 744 N N . MET A 1 94 ? 12.027 -3.336 -8.491 1.00 81.38 94 MET A N 1
ATOM 745 C CA . MET A 1 94 ? 11.446 -2.323 -9.375 1.00 81.38 94 MET A CA 1
ATOM 746 C C . MET A 1 94 ? 12.486 -1.338 -9.916 1.00 81.38 94 MET A C 1
ATOM 748 O O . MET A 1 94 ? 12.379 -0.939 -11.072 1.00 81.38 94 MET A O 1
ATOM 752 N N . HIS A 1 95 ? 13.530 -1.008 -9.144 1.00 80.25 95 HIS A N 1
ATOM 753 C CA . HIS A 1 95 ? 14.610 -0.126 -9.609 1.00 80.25 95 HIS A CA 1
ATOM 754 C C . HIS A 1 95 ? 15.300 -0.615 -10.896 1.00 80.25 95 HIS A C 1
ATOM 756 O O . HIS A 1 95 ? 15.725 0.204 -11.699 1.00 80.25 95 HIS A O 1
ATOM 762 N N . GLN A 1 96 ? 15.364 -1.929 -11.143 1.00 74.06 96 GLN A N 1
ATOM 763 C CA . GLN A 1 96 ? 15.975 -2.494 -12.360 1.00 74.06 96 GLN A CA 1
ATOM 764 C C . GLN A 1 96 ? 15.192 -2.184 -13.645 1.00 74.06 96 GLN A C 1
ATOM 766 O O . GLN A 1 96 ? 15.717 -2.359 -14.741 1.00 74.06 96 GLN A O 1
ATOM 771 N N . TYR A 1 97 ? 13.937 -1.755 -13.515 1.00 71.25 97 TYR A N 1
ATOM 772 C CA . TYR A 1 97 ? 13.052 -1.424 -14.631 1.00 71.25 97 TYR A CA 1
ATOM 773 C C . TYR A 1 97 ? 12.906 0.087 -14.838 1.00 71.25 97 TYR A C 1
ATOM 775 O O . TYR A 1 97 ? 12.121 0.503 -15.682 1.00 71.25 97 TYR A O 1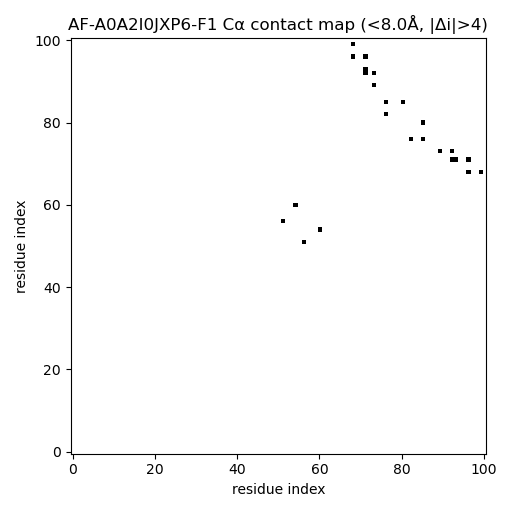
ATOM 783 N N . TRP A 1 98 ? 13.646 0.903 -14.081 1.00 67.00 98 TRP A N 1
ATOM 784 C CA . TRP A 1 98 ? 13.606 2.361 -14.194 1.00 67.00 98 TRP A CA 1
ATOM 785 C C . TRP A 1 98 ? 14.416 2.895 -15.392 1.00 67.00 98 TRP A C 1
ATOM 787 O O . TRP A 1 98 ? 14.133 3.976 -15.880 1.00 67.00 98 TRP A O 1
ATOM 797 N N . GLU A 1 99 ? 15.369 2.115 -15.912 1.00 59.47 99 GLU A N 1
ATOM 798 C CA . GLU A 1 99 ? 16.295 2.513 -16.993 1.00 59.47 99 GLU A CA 1
ATOM 799 C C . GLU A 1 99 ? 15.771 2.209 -18.417 1.00 59.47 99 GLU A C 1
ATOM 801 O O . GLU A 1 99 ? 16.551 2.092 -19.362 1.00 59.47 99 GLU A O 1
ATOM 806 N N . TYR A 1 100 ? 14.461 2.011 -18.592 1.00 57.62 100 TYR A N 1
ATOM 807 C CA . TYR A 1 100 ? 13.860 1.856 -19.922 1.00 57.62 100 TYR A CA 1
ATOM 808 C C . TYR A 1 100 ? 13.379 3.220 -20.434 1.00 57.62 100 TYR A C 1
ATOM 810 O O . TYR A 1 100 ? 12.205 3.555 -20.278 1.00 57.62 100 TYR A O 1
ATOM 818 N N . GLU A 1 101 ? 14.301 3.979 -21.028 1.00 53.28 101 GLU A N 1
ATOM 819 C CA . GLU A 1 101 ? 14.016 5.127 -21.909 1.00 53.28 101 GLU A CA 1
ATOM 820 C C . GLU A 1 101 ? 13.557 4.660 -23.307 1.00 53.28 101 GLU A C 1
ATOM 822 O O . GLU A 1 101 ? 14.114 3.657 -23.827 1.00 53.28 101 GLU A O 1
#

Foldseek 3Di:
DDDDDDDPDDDDDPDPDPCPDVVVVVVVVVVVVVVVVVVVVVVVVPPPPPPCPPCVVPPCNPDDDPPPQDPQDDDDDPVPDDPVVVVVVVVVSVVVRPPDD

Sequence (101 aa):
MPISEPGTLTHIAPAALPTNSPLEAETDHEQRFKKIEEIVKALQAGDSRHNTSYLDLNLFPDMSLPSKIKVPDFKKYDGTSNPRHHLRHYQGRMHQYWEYE

Solvent-accessible surface area (backbone atoms only — not comparable to full-atom values): 7000 Å² total; per-residue (Å²): 138,84,90,87,82,91,77,84,78,76,84,76,81,80,78,75,75,84,75,80,56,70,66,61,56,52,53,50,52,52,53,51,49,53,52,50,53,51,51,52,52,54,54,61,69,63,62,79,69,79,78,69,48,80,70,71,68,46,92,54,85,83,64,74,75,60,94,78,67,71,81,81,90,69,88,74,90,79,84,77,66,61,65,72,59,52,52,55,52,49,55,61,61,51,58,76,64,68,81,74,127

Organism: Punica granatum (NCBI:txid22663)